Protein AF-A0A0C3LWW6-F1 (afdb_monomer_lite)

pLDDT: mean 80.21, std 19.94, range [44.28, 98.44]

Foldseek 3Di:
DDDDDDDDDDPPPPPPPPDCPDCPVVVVVPPDPDDPVRVVVVVVQCVVDVDDDDADDDLVDGPDPVRPVVSVVVVVVVD

Radius of gyration: 24.34 Å; chains: 1; bounding box: 31×48×71 Å

Structure (mmCIF, N/CA/C/O backbone):
data_AF-A0A0C3LWW6-F1
#
_entry.id   AF-A0A0C3LWW6-F1
#
loop_
_atom_site.group_PDB
_atom_site.id
_atom_site.type_symbol
_atom_site.label_atom_id
_atom_site.label_alt_id
_atom_site.label_comp_id
_atom_site.label_asym_id
_atom_site.label_entity_id
_atom_site.label_seq_id
_atom_site.pdbx_PDB_ins_code
_atom_site.Cartn_x
_atom_site.Cartn_y
_atom_site.Cartn_z
_atom_site.occupancy
_atom_site.B_iso_or_equiv
_atom_site.auth_seq_id
_atom_site.auth_comp_id
_atom_site.auth_asym_id
_atom_site.auth_atom_id
_atom_site.pdbx_PDB_model_num
ATOM 1 N N . MET A 1 1 ? 16.088 33.947 54.152 1.00 44.28 1 MET A N 1
ATOM 2 C CA . MET A 1 1 ? 17.316 33.713 53.362 1.00 44.28 1 MET A CA 1
ATOM 3 C C . MET A 1 1 ? 16.917 33.028 52.061 1.00 44.28 1 MET A C 1
ATOM 5 O O . MET A 1 1 ? 16.488 31.890 52.098 1.00 44.28 1 MET A O 1
ATOM 9 N N . PHE A 1 2 ? 16.682 33.832 51.019 1.00 47.22 2 PHE A N 1
ATOM 10 C CA . PHE A 1 2 ? 17.522 33.918 49.804 1.00 47.22 2 PHE A CA 1
ATOM 11 C C . PHE A 1 2 ? 17.323 32.715 48.864 1.00 47.22 2 PHE A C 1
ATOM 13 O O . PHE A 1 2 ? 17.842 31.637 49.100 1.00 47.22 2 PHE A O 1
ATOM 20 N N . ILE A 1 3 ? 16.394 32.819 47.906 1.00 51.88 3 ILE A N 1
ATOM 21 C CA . ILE A 1 3 ? 16.639 33.230 46.504 1.00 51.88 3 ILE A CA 1
ATOM 22 C C . ILE A 1 3 ? 17.739 32.404 45.826 1.00 51.88 3 ILE A C 1
ATOM 24 O O . ILE A 1 3 ? 18.918 32.612 46.093 1.00 51.88 3 ILE A O 1
ATOM 28 N N . ARG A 1 4 ? 17.337 31.623 44.813 1.00 49.78 4 ARG A N 1
ATOM 29 C CA . ARG A 1 4 ? 17.955 31.667 43.476 1.00 49.78 4 ARG A CA 1
ATOM 30 C C . ARG A 1 4 ? 17.028 31.074 42.411 1.00 49.78 4 ARG A C 1
ATOM 32 O O . ARG A 1 4 ? 17.015 29.881 42.146 1.00 49.78 4 ARG A O 1
ATOM 39 N N . GLN A 1 5 ? 16.283 31.973 41.767 1.00 55.19 5 GLN A N 1
ATOM 40 C CA . GLN A 1 5 ? 16.000 31.864 40.339 1.00 55.19 5 GLN A CA 1
ATOM 41 C C . GLN A 1 5 ? 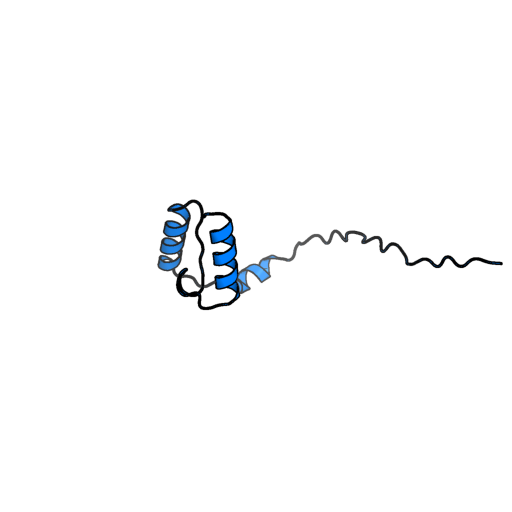17.323 31.749 39.572 1.00 55.19 5 GLN A C 1
ATOM 43 O O . GLN A 1 5 ? 18.179 32.606 39.769 1.00 55.19 5 GLN A O 1
ATOM 48 N N . LEU A 1 6 ? 17.441 30.800 38.643 1.00 55.72 6 LEU A N 1
ATOM 49 C CA . LEU A 1 6 ? 18.266 30.927 37.433 1.00 55.72 6 LEU A CA 1
ATOM 50 C C . LEU A 1 6 ? 17.560 30.131 36.318 1.00 55.72 6 LEU A C 1
ATOM 52 O O . LEU A 1 6 ? 17.644 28.913 36.261 1.00 55.72 6 LEU A O 1
ATOM 56 N N . ARG A 1 7 ? 16.642 30.764 35.575 1.00 55.44 7 ARG A N 1
ATOM 57 C CA . ARG A 1 7 ? 16.885 31.245 34.199 1.00 55.44 7 ARG A CA 1
ATOM 58 C C . ARG A 1 7 ? 17.541 30.184 33.302 1.00 55.44 7 ARG A C 1
ATOM 60 O O . ARG A 1 7 ? 18.736 30.249 33.041 1.00 55.44 7 ARG A O 1
ATOM 67 N N . THR A 1 8 ? 16.741 29.288 32.732 1.00 53.34 8 THR A N 1
ATOM 68 C CA . THR A 1 8 ? 17.063 28.715 31.418 1.00 53.34 8 THR A CA 1
ATOM 69 C C . THR A 1 8 ? 16.384 29.576 30.354 1.00 53.34 8 THR A C 1
ATOM 71 O O . THR A 1 8 ? 15.182 29.830 30.464 1.00 53.34 8 THR A O 1
ATOM 74 N N . PRO A 1 9 ? 17.121 30.093 29.360 1.00 52.09 9 PRO A N 1
ATOM 75 C CA . PRO A 1 9 ? 16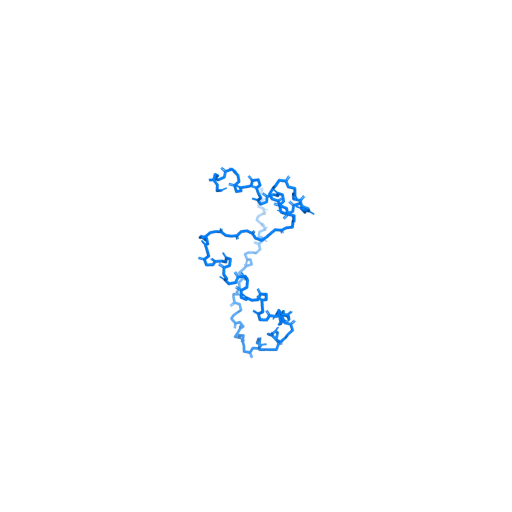.565 31.009 28.382 1.00 52.09 9 PRO A CA 1
ATOM 76 C C . PRO A 1 9 ? 15.536 30.287 27.513 1.00 52.09 9 PRO A C 1
ATOM 78 O O . PRO A 1 9 ? 15.803 29.219 26.961 1.00 52.09 9 PRO A O 1
ATOM 81 N N . LEU A 1 10 ? 14.377 30.925 27.360 1.00 57.16 10 LEU A N 1
ATOM 82 C CA . LEU A 1 10 ? 13.499 30.748 26.214 1.00 57.16 10 LEU A CA 1
ATOM 83 C C . LEU A 1 10 ? 14.364 30.877 24.952 1.00 57.16 10 LEU A C 1
ATOM 85 O O . LEU A 1 10 ? 14.738 31.982 24.557 1.00 57.16 10 LEU A O 1
ATOM 89 N N . ARG A 1 11 ? 14.720 29.748 24.329 1.00 48.81 11 ARG A N 1
ATOM 90 C CA . ARG A 1 11 ? 15.206 29.747 22.951 1.00 48.81 11 ARG A CA 1
ATOM 91 C C . ARG A 1 11 ? 14.017 30.133 22.084 1.00 48.81 11 ARG A C 1
ATOM 93 O O . ARG A 1 11 ? 13.232 29.291 21.666 1.00 48.81 11 ARG A O 1
ATOM 100 N N . SER A 1 12 ? 13.880 31.437 21.870 1.00 48.88 12 SER A N 1
ATOM 101 C CA . SER A 1 12 ? 13.157 31.979 20.732 1.00 48.88 12 SER A CA 1
ATOM 102 C C . SER A 1 12 ? 13.801 31.379 19.486 1.00 48.88 12 SER A C 1
ATOM 104 O O . SER A 1 12 ? 14.903 31.762 19.095 1.00 48.88 12 SER A O 1
ATOM 106 N N . PHE A 1 13 ? 13.165 30.354 18.922 1.00 55.62 13 PHE A N 1
ATOM 107 C CA . PHE A 1 13 ? 13.496 29.864 17.596 1.00 55.62 13 PHE A CA 1
ATOM 108 C C . PHE A 1 13 ? 12.991 30.916 16.612 1.00 55.62 13 PHE A C 1
ATOM 110 O O . PHE A 1 13 ? 11.864 30.856 16.121 1.00 55.62 13 PHE A O 1
ATOM 117 N N . SER A 1 14 ? 13.817 31.928 16.369 1.00 54.50 14 SER A N 1
ATOM 118 C CA . SER A 1 14 ? 13.651 32.839 15.249 1.00 54.50 14 SER A CA 1
ATOM 119 C C . SER A 1 14 ? 13.648 32.001 13.971 1.00 54.50 14 SER A C 1
ATOM 121 O O . SER A 1 14 ? 14.652 31.416 13.567 1.00 54.50 14 SER A O 1
ATOM 123 N N . ARG A 1 15 ? 12.462 31.898 13.371 1.00 55.16 15 ARG A N 1
ATOM 124 C CA . ARG A 1 15 ? 12.195 31.274 12.079 1.00 55.16 15 ARG A CA 1
ATOM 125 C C . ARG A 1 15 ? 13.029 31.998 11.021 1.00 55.16 15 ARG A C 1
ATOM 127 O O . ARG A 1 15 ? 12.637 33.054 10.537 1.00 55.16 15 ARG A O 1
ATOM 134 N N . ALA A 1 16 ? 14.194 31.451 10.690 1.00 55.28 16 ALA A N 1
ATOM 135 C CA . ALA A 1 16 ? 14.950 31.886 9.529 1.00 55.28 16 ALA A CA 1
ATOM 136 C C . ALA A 1 16 ? 14.123 31.546 8.280 1.00 55.28 16 ALA A C 1
ATOM 138 O O . ALA A 1 16 ? 14.021 30.385 7.886 1.00 55.28 16 ALA A O 1
ATOM 139 N N . SER A 1 17 ? 13.498 32.557 7.674 1.00 57.06 17 SER A N 1
ATOM 140 C CA . SER A 1 17 ? 12.993 32.479 6.302 1.00 57.06 17 SER A CA 1
ATOM 141 C C . SER A 1 17 ? 14.190 32.409 5.357 1.00 57.06 17 SER A C 1
ATOM 143 O O . SER A 1 17 ? 14.627 33.418 4.812 1.00 57.06 17 SER A O 1
ATOM 145 N N . ALA A 1 18 ? 14.749 31.213 5.188 1.00 57.72 18 ALA A N 1
ATOM 146 C CA . ALA A 1 18 ? 15.641 30.927 4.079 1.00 57.72 18 ALA A CA 1
ATOM 147 C C . ALA A 1 18 ? 14.772 30.669 2.841 1.00 57.72 18 ALA A C 1
ATOM 149 O O . ALA A 1 18 ? 14.143 29.619 2.711 1.00 57.72 18 ALA A O 1
ATOM 150 N N . ALA A 1 19 ? 14.701 31.666 1.961 1.00 56.91 19 ALA A N 1
ATOM 151 C CA . ALA A 1 19 ? 14.152 31.530 0.622 1.00 56.91 19 ALA A CA 1
ATOM 152 C C . ALA A 1 19 ? 14.869 30.379 -0.109 1.00 56.91 19 ALA A C 1
ATOM 154 O O . ALA A 1 19 ? 16.076 30.424 -0.344 1.00 56.91 19 ALA A O 1
ATOM 155 N N . SER A 1 20 ? 14.135 29.315 -0.425 1.00 58.00 20 SER A N 1
ATOM 156 C CA . SER A 1 20 ? 14.646 28.096 -1.051 1.00 58.00 20 SER A CA 1
ATOM 157 C C . SER A 1 20 ? 14.707 28.224 -2.577 1.00 58.00 20 SER A C 1
ATOM 159 O O . SER A 1 20 ? 14.002 27.532 -3.306 1.00 58.00 20 SER A O 1
ATOM 161 N N . THR A 1 21 ? 15.597 29.073 -3.090 1.00 61.16 21 THR A N 1
ATOM 162 C CA . THR A 1 21 ? 15.869 29.200 -4.539 1.00 61.16 21 THR A CA 1
ATOM 163 C C . THR A 1 21 ? 16.912 28.173 -5.030 1.00 61.16 21 THR A C 1
ATOM 165 O O . THR A 1 21 ? 17.713 28.466 -5.909 1.00 61.16 21 THR A O 1
ATOM 168 N N . GLY A 1 22 ? 16.948 26.960 -4.458 1.00 55.66 22 GLY A N 1
ATOM 169 C CA . GL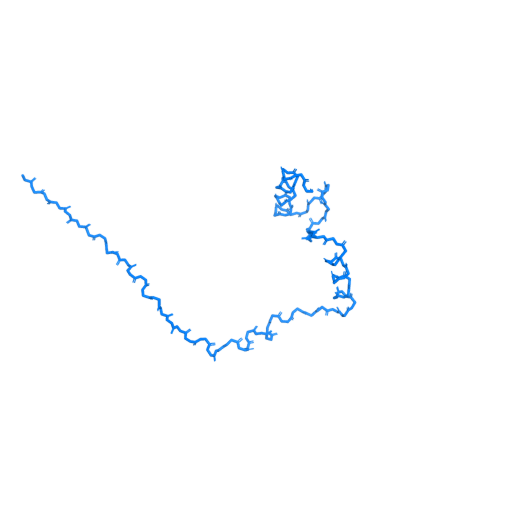Y A 1 22 ? 18.075 26.025 -4.641 1.00 55.66 22 GLY A CA 1
ATOM 170 C C . GLY A 1 22 ? 17.750 24.530 -4.746 1.00 55.66 22 GLY A C 1
ATOM 171 O O . GLY A 1 22 ? 18.652 23.715 -4.590 1.00 55.66 22 GLY A O 1
ATOM 172 N N . THR A 1 23 ? 16.500 24.127 -4.997 1.00 57.94 23 THR A N 1
ATOM 173 C CA . THR A 1 23 ? 16.091 22.705 -4.893 1.00 57.94 23 THR A CA 1
ATOM 174 C C . THR A 1 23 ? 16.052 21.924 -6.218 1.00 57.94 23 THR A C 1
ATOM 176 O O . THR A 1 23 ? 15.690 20.750 -6.216 1.00 57.94 23 THR A O 1
ATOM 179 N N . GLN A 1 24 ? 16.415 22.506 -7.370 1.00 58.16 24 GLN A N 1
ATOM 180 C CA . GLN A 1 24 ? 16.208 21.810 -8.655 1.00 58.16 24 GLN A CA 1
ATOM 181 C C . GLN A 1 24 ? 17.168 20.637 -8.931 1.00 58.16 24 GLN A C 1
ATOM 183 O O . GLN A 1 24 ? 16.778 19.695 -9.615 1.00 58.16 24 GLN A O 1
ATOM 188 N N . LEU A 1 25 ? 18.379 20.614 -8.366 1.00 53.84 25 LEU A N 1
ATOM 189 C CA . LEU A 1 25 ? 19.342 19.526 -8.620 1.00 53.84 25 LEU A CA 1
ATOM 190 C C . LEU A 1 25 ? 19.088 18.261 -7.783 1.00 53.84 25 LEU A C 1
ATOM 192 O O . LEU A 1 25 ? 19.399 17.158 -8.229 1.00 53.84 25 LEU A O 1
ATOM 196 N N . ALA A 1 26 ? 18.438 18.385 -6.622 1.00 57.62 26 ALA A N 1
ATOM 197 C CA . ALA A 1 26 ? 18.038 17.232 -5.808 1.00 57.62 26 ALA A CA 1
ATOM 198 C C . ALA A 1 26 ? 16.980 16.349 -6.509 1.00 57.62 26 ALA A C 1
ATOM 200 O O . ALA A 1 26 ? 16.855 15.162 -6.214 1.00 57.62 26 ALA A O 1
ATOM 201 N N . SER A 1 27 ? 16.252 16.919 -7.477 1.00 62.66 27 SER A N 1
ATOM 202 C CA . SER A 1 27 ? 15.207 16.246 -8.259 1.00 62.66 27 SER A CA 1
ATOM 203 C C . SER A 1 27 ? 15.749 15.141 -9.177 1.00 62.66 27 SER A C 1
ATOM 205 O O . SER A 1 27 ? 15.111 14.102 -9.350 1.00 62.66 27 SER A O 1
ATOM 207 N N . LEU A 1 28 ? 16.951 15.315 -9.739 1.00 61.75 28 LEU A N 1
ATOM 208 C CA . LEU A 1 28 ? 17.529 14.336 -10.668 1.00 61.75 28 LEU A CA 1
ATOM 209 C C . LEU A 1 28 ? 18.057 13.088 -9.947 1.00 61.75 28 LEU A C 1
ATOM 211 O O . LEU A 1 28 ? 17.900 11.982 -10.460 1.00 61.75 28 LEU A O 1
ATOM 215 N N . ALA A 1 29 ? 18.599 13.245 -8.736 1.00 63.66 29 ALA A N 1
ATOM 216 C CA . ALA A 1 29 ? 19.121 12.135 -7.935 1.00 63.66 29 ALA A CA 1
ATOM 217 C C . ALA A 1 29 ? 18.021 11.208 -7.374 1.00 63.66 29 ALA A C 1
ATOM 219 O O . ALA A 1 29 ? 18.299 10.060 -7.038 1.00 63.66 29 ALA A O 1
ATOM 220 N N . TYR A 1 30 ? 16.769 11.676 -7.296 1.00 64.94 30 TYR A N 1
ATOM 221 C CA . TYR A 1 30 ? 15.631 10.895 -6.790 1.00 64.94 30 TYR A CA 1
ATOM 222 C C . TYR A 1 30 ? 14.740 10.308 -7.900 1.00 64.94 30 TYR A C 1
ATOM 224 O O . TYR A 1 30 ? 13.673 9.753 -7.617 1.00 64.94 30 TYR A O 1
ATOM 232 N N . ARG A 1 31 ? 15.138 10.383 -9.181 1.00 70.19 31 ARG A N 1
ATOM 233 C CA . ARG A 1 31 ? 14.396 9.690 -10.245 1.00 70.19 31 ARG A CA 1
ATOM 234 C C . ARG A 1 31 ? 14.518 8.177 -10.064 1.00 70.19 31 ARG A C 1
ATOM 236 O O . ARG A 1 31 ? 15.477 7.555 -10.507 1.00 70.19 31 ARG A O 1
ATOM 243 N N . ARG A 1 32 ? 13.500 7.570 -9.450 1.00 77.75 32 ARG A N 1
ATOM 244 C CA . ARG A 1 32 ? 13.298 6.118 -9.489 1.00 77.75 32 ARG A CA 1
ATOM 245 C C . ARG A 1 32 ? 13.113 5.694 -10.946 1.00 77.75 32 ARG A C 1
ATOM 247 O O . ARG A 1 32 ? 12.190 6.167 -11.613 1.00 77.75 32 ARG A O 1
ATOM 254 N N . TYR A 1 33 ? 13.989 4.818 -11.430 1.00 80.50 33 TYR A N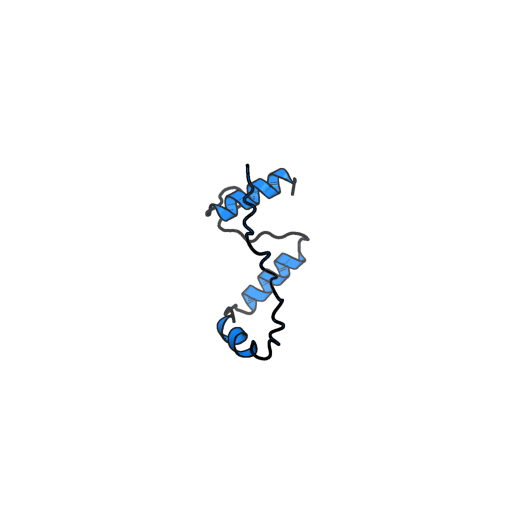 1
ATOM 255 C CA . TYR A 1 33 ? 13.892 4.254 -12.772 1.00 80.50 33 TYR A CA 1
ATOM 256 C C . TYR A 1 33 ? 12.835 3.144 -12.774 1.00 80.50 33 TYR A C 1
ATOM 258 O O . TYR A 1 33 ? 13.123 1.981 -12.512 1.00 80.50 33 TYR A O 1
ATOM 266 N N . LEU A 1 34 ? 11.579 3.544 -12.967 1.00 89.50 34 LEU A N 1
ATOM 267 C CA . LEU A 1 34 ? 10.423 2.655 -13.051 1.00 89.50 34 LEU A CA 1
ATOM 268 C C . LEU A 1 34 ? 9.968 2.572 -14.511 1.00 89.50 34 LEU A C 1
ATOM 270 O O . LEU A 1 34 ? 9.762 3.623 -15.124 1.00 89.50 34 LEU A O 1
ATOM 274 N N . SER A 1 35 ? 9.797 1.355 -15.038 1.00 95.19 35 SER A N 1
ATOM 275 C CA . SER A 1 35 ? 9.273 1.126 -16.390 1.00 95.19 35 SER A CA 1
ATOM 276 C C . SER A 1 35 ? 7.834 1.632 -16.535 1.00 95.19 35 SER A C 1
ATOM 278 O O . SER A 1 35 ? 7.089 1.723 -15.553 1.00 95.19 35 SER A O 1
ATOM 280 N N . ASP A 1 36 ? 7.425 1.934 -17.768 1.00 94.50 36 ASP A N 1
ATOM 281 C CA . ASP A 1 36 ? 6.056 2.376 -18.064 1.00 94.50 36 ASP A CA 1
ATOM 282 C C . ASP A 1 36 ? 5.014 1.308 -17.704 1.00 94.50 36 ASP A C 1
ATOM 284 O O . ASP A 1 36 ? 3.934 1.626 -17.204 1.00 94.50 36 ASP A O 1
ATOM 288 N N . GLU A 1 37 ? 5.369 0.030 -17.854 1.00 96.06 37 GLU A N 1
ATOM 289 C CA . GLU A 1 37 ? 4.541 -1.096 -17.419 1.00 96.06 37 GLU A CA 1
ATOM 290 C C . GLU A 1 37 ? 4.295 -1.067 -15.905 1.00 96.06 37 GLU A C 1
ATOM 292 O O . GLU A 1 37 ? 3.145 -1.082 -15.458 1.00 96.06 37 GLU A O 1
ATOM 297 N N . ALA A 1 38 ? 5.356 -0.950 -15.101 1.00 94.75 38 ALA A N 1
ATOM 298 C CA . ALA A 1 38 ? 5.225 -0.931 -13.648 1.00 94.75 38 ALA A CA 1
ATOM 299 C C . ALA A 1 38 ? 4.444 0.303 -13.161 1.00 94.75 38 ALA A C 1
ATOM 301 O O . ALA A 1 38 ? 3.651 0.201 -12.223 1.00 94.75 38 ALA A O 1
ATOM 302 N N . ARG A 1 39 ? 4.594 1.454 -13.835 1.00 94.00 39 ARG A N 1
ATOM 303 C CA . ARG A 1 39 ? 3.760 2.647 -13.593 1.00 94.00 39 ARG A CA 1
ATOM 304 C C . ARG A 1 39 ? 2.282 2.363 -13.851 1.00 94.00 39 ARG A C 1
ATOM 306 O O . ARG A 1 39 ? 1.455 2.711 -13.013 1.00 94.00 39 ARG A O 1
ATOM 313 N N . SER A 1 40 ? 1.958 1.715 -14.970 1.00 96.62 40 SER A N 1
ATOM 314 C CA . SER A 1 40 ? 0.576 1.372 -15.323 1.00 96.62 40 SER A CA 1
ATOM 315 C C . SER A 1 40 ? -0.061 0.416 -14.313 1.00 96.62 40 SER A C 1
ATOM 317 O O . SER A 1 40 ? -1.216 0.606 -13.935 1.00 96.62 40 SER A O 1
ATOM 319 N N . ILE A 1 41 ? 0.683 -0.588 -13.838 1.00 96.12 41 ILE A N 1
ATOM 320 C CA . ILE A 1 41 ? 0.186 -1.552 -12.844 1.00 96.12 41 ILE A CA 1
ATOM 321 C C . ILE A 1 41 ? -0.135 -0.852 -11.521 1.00 96.12 41 ILE A C 1
ATOM 323 O O . ILE A 1 41 ? -1.221 -1.047 -10.973 1.00 96.12 41 ILE A O 1
ATOM 327 N N . ILE A 1 42 ? 0.778 -0.011 -11.028 1.00 96.12 42 ILE A N 1
ATOM 328 C CA . ILE A 1 42 ? 0.568 0.732 -9.779 1.00 96.12 42 ILE A CA 1
ATOM 329 C C . ILE A 1 42 ? -0.624 1.683 -9.921 1.00 96.12 42 ILE A C 1
ATOM 331 O O . ILE A 1 42 ? -1.474 1.708 -9.036 1.00 96.12 42 ILE A O 1
ATOM 335 N N . ASP A 1 43 ? -0.724 2.415 -11.036 1.00 96.81 43 ASP A N 1
ATOM 336 C CA . ASP A 1 43 ? -1.822 3.356 -11.292 1.00 96.81 43 ASP A CA 1
ATOM 337 C C . ASP A 1 43 ? -3.192 2.659 -11.327 1.00 96.81 43 ASP A C 1
ATOM 339 O O . ASP A 1 43 ? -4.154 3.126 -10.716 1.00 96.81 43 ASP A O 1
ATOM 343 N N . LYS A 1 44 ? -3.277 1.490 -11.971 1.00 97.56 44 LYS A N 1
ATOM 344 C CA . LYS A 1 44 ? -4.493 0.666 -11.959 1.00 97.56 44 LYS A CA 1
ATOM 345 C C . LYS A 1 44 ? -4.841 0.193 -10.548 1.00 97.56 44 LYS A C 1
ATOM 347 O O . LYS A 1 44 ? -6.003 0.270 -10.162 1.00 97.56 44 LYS A O 1
ATOM 352 N N . ALA A 1 45 ? -3.852 -0.262 -9.777 1.00 96.62 45 ALA A N 1
ATOM 353 C CA . ALA A 1 45 ? -4.070 -0.753 -8.419 1.00 96.62 45 ALA A CA 1
ATOM 354 C C . ALA A 1 45 ? -4.606 0.346 -7.486 1.00 96.62 45 ALA A C 1
ATOM 356 O O . ALA A 1 45 ? -5.598 0.122 -6.798 1.00 96.62 45 ALA A O 1
ATOM 357 N N . VAL A 1 46 ? -4.009 1.545 -7.501 1.00 97.25 46 VAL A N 1
ATOM 358 C CA . VAL A 1 46 ? -4.435 2.654 -6.622 1.00 97.25 46 VAL A CA 1
ATOM 359 C C . VAL A 1 46 ? -5.785 3.257 -7.011 1.00 97.25 46 VAL A C 1
ATOM 361 O O . VAL A 1 46 ? -6.452 3.836 -6.163 1.00 97.25 46 VAL A O 1
ATOM 364 N N . LYS A 1 47 ? -6.206 3.125 -8.274 1.00 97.81 47 LYS A N 1
ATOM 365 C CA . LYS A 1 47 ? -7.535 3.563 -8.733 1.00 97.81 47 LYS A CA 1
ATOM 366 C C . LYS A 1 47 ? -8.637 2.543 -8.444 1.00 97.81 47 LYS A C 1
ATOM 368 O O . LYS A 1 47 ? -9.805 2.916 -8.433 1.00 97.81 47 LYS A O 1
ATOM 373 N N . ALA A 1 48 ? -8.287 1.271 -8.245 1.00 97.50 48 ALA A N 1
ATOM 374 C CA . ALA A 1 48 ? -9.258 0.198 -8.057 1.00 97.50 48 ALA A CA 1
ATOM 375 C C . ALA A 1 48 ? -9.906 0.200 -6.665 1.00 97.50 48 ALA A C 1
ATOM 377 O O . ALA A 1 48 ? -11.036 -0.260 -6.533 1.00 97.50 48 ALA A O 1
ATOM 378 N N . GLN A 1 49 ? -9.200 0.677 -5.637 1.00 94.94 49 GLN A N 1
ATOM 379 C CA . GLN A 1 49 ? -9.675 0.673 -4.253 1.00 94.94 49 GLN A CA 1
ATOM 380 C C . GLN A 1 49 ? -9.335 1.988 -3.545 1.00 94.94 49 GLN A C 1
ATOM 382 O O . GLN A 1 49 ? -8.290 2.575 -3.825 1.00 94.94 49 GLN A O 1
ATOM 387 N N . PRO A 1 50 ? -10.178 2.446 -2.600 1.00 95.19 50 PRO A N 1
ATOM 388 C CA . PRO A 1 50 ? -9.951 3.701 -1.884 1.00 95.19 50 PRO A CA 1
ATOM 389 C C . PRO A 1 50 ? -8.720 3.652 -0.969 1.00 95.19 50 PRO A C 1
ATOM 391 O O . PRO A 1 50 ? -8.117 4.688 -0.693 1.00 95.19 50 PRO A O 1
ATOM 394 N N . VAL A 1 51 ? -8.336 2.459 -0.502 1.00 94.69 51 VAL A N 1
ATOM 395 C CA . VAL A 1 51 ? -7.158 2.233 0.338 1.00 94.69 51 VAL A CA 1
ATOM 396 C C . VAL A 1 51 ? -6.371 1.059 -0.232 1.00 94.69 51 VAL A C 1
ATOM 398 O O . VAL A 1 51 ? -6.922 -0.010 -0.475 1.00 94.69 51 VAL A O 1
ATOM 401 N N . VAL A 1 52 ? -5.069 1.262 -0.441 1.00 96.12 52 VAL A N 1
ATOM 402 C CA . VAL A 1 52 ? -4.150 0.234 -0.943 1.00 96.12 52 VAL A CA 1
ATOM 403 C C . VAL A 1 52 ? -2.888 0.231 -0.091 1.00 96.12 52 VAL A C 1
ATOM 405 O O . VAL A 1 52 ? -2.234 1.262 0.067 1.00 96.12 52 VAL A O 1
ATOM 408 N N . LEU A 1 53 ? -2.521 -0.942 0.427 1.00 96.38 53 LEU A N 1
ATOM 409 C CA . LEU A 1 53 ? -1.284 -1.154 1.173 1.00 96.38 53 LEU A CA 1
ATOM 410 C C . LEU A 1 53 ? -0.269 -1.928 0.325 1.00 96.38 53 LEU A C 1
ATOM 412 O O . LEU A 1 53 ? -0.476 -3.090 -0.013 1.00 96.38 53 LEU A O 1
ATOM 416 N N . PHE A 1 54 ? 0.878 -1.306 0.056 1.00 97.00 54 PHE A N 1
ATOM 417 C CA . PHE A 1 54 ? 2.050 -1.992 -0.487 1.00 97.00 54 PHE A CA 1
ATOM 418 C C . PHE A 1 54 ? 2.966 -2.420 0.666 1.00 97.00 54 PHE A C 1
ATOM 420 O O . PHE A 1 54 ? 3.479 -1.576 1.403 1.00 97.00 54 PHE A O 1
ATOM 427 N N . MET A 1 55 ? 3.183 -3.727 0.835 1.00 97.88 55 MET A N 1
ATOM 428 C CA . MET A 1 55 ? 3.929 -4.287 1.969 1.00 97.88 55 MET A CA 1
ATOM 429 C C . MET A 1 55 ? 4.946 -5.354 1.549 1.00 97.88 55 MET A C 1
ATOM 431 O O . MET A 1 55 ? 4.945 -5.831 0.418 1.00 97.88 55 MET A O 1
ATOM 435 N N . LYS A 1 56 ? 5.829 -5.740 2.480 1.00 98.25 56 LYS A N 1
ATOM 436 C CA . LYS A 1 56 ? 6.739 -6.878 2.303 1.00 98.25 56 LYS A CA 1
ATOM 437 C C . LYS A 1 56 ? 6.057 -8.164 2.769 1.00 98.25 56 LYS A C 1
ATOM 439 O O . LYS A 1 56 ? 5.787 -8.314 3.963 1.00 98.25 56 LYS A O 1
ATOM 444 N N . GLY A 1 57 ? 5.847 -9.097 1.846 1.00 97.94 57 GLY A N 1
ATOM 445 C CA . GLY A 1 57 ? 5.104 -10.333 2.089 1.00 97.94 57 G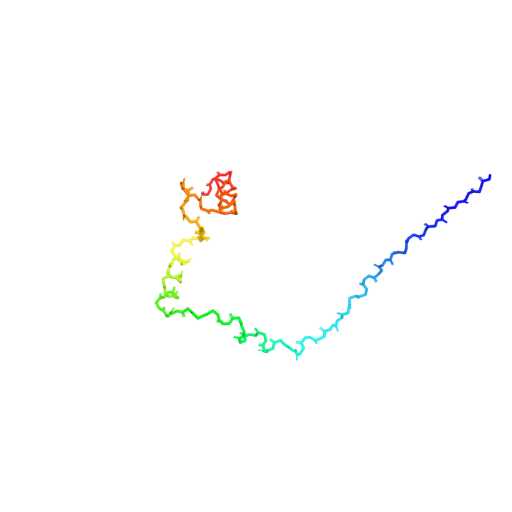LY A CA 1
ATOM 446 C C . GLY A 1 57 ? 3.610 -10.165 1.817 1.00 97.94 57 GLY A C 1
ATOM 447 O O . GLY A 1 57 ? 3.217 -9.377 0.962 1.00 97.94 57 GLY A O 1
ATOM 448 N N . THR A 1 58 ? 2.791 -10.917 2.543 1.00 97.75 58 THR A N 1
ATOM 449 C CA . THR A 1 58 ? 1.318 -10.893 2.452 1.00 97.75 58 THR A CA 1
ATOM 450 C C . THR A 1 58 ? 0.715 -10.623 3.834 1.00 97.75 58 THR A C 1
ATOM 452 O O . THR A 1 58 ? 1.451 -10.745 4.819 1.00 97.75 58 THR A O 1
ATOM 455 N N . PRO A 1 59 ? -0.582 -10.279 3.945 1.00 96.12 59 PRO A N 1
ATOM 456 C CA . PRO A 1 59 ? -1.234 -10.065 5.240 1.00 96.12 59 PRO A CA 1
ATOM 457 C C . PRO A 1 59 ? -1.074 -11.256 6.201 1.00 96.12 59 PRO A C 1
ATOM 459 O O . PRO A 1 59 ? -0.670 -11.062 7.344 1.00 96.12 59 PRO A O 1
ATOM 462 N N . ASP A 1 60 ? -1.240 -12.490 5.706 1.00 97.19 60 ASP A N 1
ATOM 463 C CA . ASP A 1 60 ? -1.081 -13.717 6.507 1.00 97.19 60 ASP A CA 1
ATOM 464 C C . ASP A 1 60 ? 0.382 -14.024 6.870 1.00 97.19 60 ASP A C 1
ATOM 466 O O . ASP A 1 60 ? 0.675 -14.699 7.860 1.00 97.19 60 ASP A O 1
ATOM 470 N N . LYS A 1 61 ? 1.328 -13.581 6.030 1.00 98.06 61 LYS A N 1
ATOM 471 C CA . LYS A 1 61 ? 2.764 -13.881 6.150 1.00 98.06 61 LYS A CA 1
ATOM 472 C C . LYS A 1 61 ? 3.609 -12.618 5.903 1.00 98.06 61 LYS A C 1
ATOM 474 O O . LYS A 1 61 ? 4.229 -12.499 4.836 1.00 98.06 61 LYS A O 1
ATOM 479 N N . PRO A 1 62 ? 3.667 -11.667 6.859 1.00 98.19 62 PRO A N 1
ATOM 480 C CA . PRO A 1 62 ? 4.471 -10.456 6.724 1.00 98.19 62 PRO A CA 1
ATOM 481 C C . PRO A 1 62 ? 5.965 -10.770 6.866 1.00 98.19 62 PRO A C 1
ATOM 483 O O . PRO A 1 62 ? 6.387 -11.509 7.752 1.00 98.19 62 PRO A O 1
ATOM 486 N N . GLN A 1 63 ? 6.790 -10.162 6.015 1.00 98.44 63 GLN A N 1
ATOM 487 C CA . GLN A 1 63 ? 8.233 -10.446 5.935 1.00 98.44 63 GLN A CA 1
ATOM 488 C C . GLN A 1 63 ? 9.113 -9.344 6.551 1.00 98.44 63 GLN A C 1
ATOM 490 O O . GLN A 1 63 ? 10.329 -9.326 6.379 1.00 98.44 63 GLN A O 1
ATOM 495 N N . CYS A 1 64 ? 8.513 -8.377 7.246 1.00 98.44 64 CYS A N 1
ATOM 496 C CA . CYS A 1 64 ? 9.219 -7.270 7.886 1.00 98.44 64 CYS A CA 1
ATOM 497 C C . CYS A 1 64 ? 8.430 -6.770 9.103 1.00 98.44 64 CYS A C 1
ATOM 499 O O . CYS A 1 64 ? 7.202 -6.697 9.045 1.00 98.44 64 CYS A O 1
ATOM 501 N N . GLY A 1 65 ? 9.125 -6.376 10.179 1.00 98.31 65 GLY A N 1
ATOM 502 C CA . GLY A 1 65 ? 8.492 -5.883 11.411 1.00 98.31 65 GLY A CA 1
ATOM 503 C C . GLY A 1 65 ? 7.587 -4.668 11.191 1.00 98.31 65 GLY A C 1
ATOM 504 O O . GLY A 1 65 ? 6.501 -4.608 11.756 1.00 98.31 65 GLY A O 1
ATOM 505 N N . PHE A 1 66 ? 7.979 -3.760 10.289 1.00 98.38 66 PHE A N 1
ATOM 506 C CA . PHE A 1 66 ? 7.138 -2.630 9.890 1.00 98.38 66 PHE A CA 1
ATOM 507 C C . PHE A 1 66 ? 5.830 -3.100 9.240 1.00 98.38 66 PHE A C 1
ATOM 509 O O . PHE A 1 66 ? 4.750 -2.698 9.657 1.00 98.38 66 PHE A O 1
ATOM 516 N N . SER A 1 67 ? 5.918 -4.003 8.259 1.00 98.31 67 SER A N 1
ATOM 517 C CA . SER A 1 67 ? 4.742 -4.542 7.569 1.00 98.31 67 SER A CA 1
ATOM 518 C C . SER A 1 67 ? 3.804 -5.300 8.516 1.00 98.31 67 SER A C 1
ATOM 520 O O . SER A 1 67 ? 2.593 -5.168 8.384 1.00 98.31 67 SER A O 1
ATOM 522 N N . ARG A 1 68 ? 4.341 -6.026 9.507 1.00 98.31 68 ARG A N 1
ATOM 523 C CA . ARG A 1 68 ? 3.540 -6.699 10.543 1.00 98.31 68 ARG A CA 1
ATOM 524 C C . ARG A 1 68 ? 2.790 -5.704 11.435 1.00 98.31 68 ARG A C 1
ATOM 526 O O . ARG A 1 68 ? 1.615 -5.916 11.702 1.00 98.31 68 ARG A O 1
ATOM 533 N N . ALA A 1 69 ? 3.451 -4.636 11.881 1.00 98.38 69 ALA A N 1
ATOM 534 C CA . ALA A 1 69 ? 2.822 -3.627 12.733 1.00 98.38 69 ALA A CA 1
ATOM 535 C C . ALA A 1 69 ? 1.687 -2.883 12.010 1.00 98.38 69 ALA A C 1
ATOM 537 O O . ALA A 1 69 ? 0.650 -2.619 12.609 1.00 98.38 69 ALA A O 1
ATOM 538 N N . VAL A 1 70 ? 1.859 -2.580 10.718 1.00 98.12 70 VAL A N 1
ATOM 539 C CA . VAL A 1 70 ? 0.823 -1.903 9.922 1.00 98.12 70 VAL A CA 1
ATOM 540 C C . VAL A 1 70 ? -0.440 -2.760 9.800 1.00 98.12 70 VAL A C 1
ATOM 542 O O . VAL A 1 70 ? -1.522 -2.242 10.051 1.00 98.12 70 VAL A O 1
ATOM 545 N N . ILE A 1 71 ? -0.314 -4.055 9.479 1.00 97.81 71 ILE A N 1
ATOM 546 C CA . ILE A 1 71 ? -1.476 -4.960 9.388 1.00 97.81 71 ILE A CA 1
ATOM 547 C C . ILE A 1 71 ? -2.205 -5.056 10.729 1.00 97.81 71 ILE A C 1
ATOM 549 O O . ILE A 1 71 ? -3.409 -4.861 10.766 1.00 97.81 71 ILE A O 1
ATOM 553 N N . GLN A 1 72 ? -1.478 -5.211 11.841 1.00 97.19 72 GLN A N 1
ATOM 554 C CA . GLN A 1 72 ? -2.095 -5.250 13.173 1.00 97.19 72 GLN A CA 1
ATOM 555 C C . GLN A 1 72 ? -2.937 -4.006 13.479 1.00 97.19 72 GLN A C 1
ATOM 557 O O . GLN A 1 72 ? -3.978 -4.109 14.116 1.00 97.19 72 GLN A O 1
ATOM 562 N N . ILE A 1 73 ? -2.492 -2.824 13.049 1.00 97.62 73 ILE A N 1
ATOM 563 C CA . ILE A 1 73 ? -3.255 -1.589 13.248 1.00 97.62 73 ILE A CA 1
ATOM 564 C C . ILE A 1 73 ? -4.491 -1.569 12.347 1.00 97.62 73 ILE A C 1
ATOM 566 O O . ILE A 1 73 ? -5.556 -1.193 12.823 1.00 97.62 73 ILE A O 1
ATOM 570 N N . LEU A 1 74 ? -4.364 -1.959 11.077 1.00 96.94 74 LEU A N 1
ATOM 571 C CA . LEU A 1 74 ? -5.498 -1.998 10.147 1.00 96.94 74 LEU A CA 1
ATOM 572 C C . LEU A 1 74 ? -6.573 -2.993 10.606 1.00 96.94 74 LEU A C 1
ATOM 574 O O . LEU A 1 74 ? -7.743 -2.618 10.647 1.00 96.94 74 LEU A O 1
ATOM 578 N N . ASP A 1 75 ? -6.167 -4.172 11.084 1.00 95.38 75 ASP A N 1
ATOM 579 C CA . ASP A 1 75 ? -7.068 -5.181 11.654 1.00 95.38 75 ASP A CA 1
ATOM 580 C C . ASP A 1 75 ? -7.853 -4.619 12.852 1.00 95.38 75 ASP A C 1
ATOM 582 O O . ASP A 1 75 ? -9.057 -4.837 12.980 1.00 95.38 75 ASP A O 1
ATOM 586 N N . LEU A 1 76 ? -7.194 -3.840 13.722 1.00 97.44 76 LEU A N 1
ATOM 587 C CA . LEU A 1 76 ? -7.851 -3.176 14.857 1.00 97.44 76 LEU A CA 1
ATOM 588 C C . LEU A 1 76 ? -8.859 -2.103 14.424 1.00 97.44 76 LEU A C 1
ATOM 590 O O . LEU A 1 76 ? -9.808 -1.839 15.159 1.00 97.44 76 LEU A O 1
ATOM 594 N N . GLN A 1 77 ? -8.650 -1.469 13.268 1.00 96.12 77 GLN A N 1
ATOM 595 C CA . GLN A 1 77 ? -9.588 -0.494 12.700 1.00 96.12 77 GLN A CA 1
ATOM 596 C C . GLN A 1 77 ? -10.711 -1.154 11.883 1.00 96.12 77 GLN A C 1
ATOM 598 O O . GLN A 1 77 ? -11.624 -0.451 11.453 1.00 96.12 77 GLN A O 1
ATOM 603 N N . GLY A 1 78 ? -10.667 -2.477 11.683 1.00 93.56 78 GLY A N 1
ATOM 604 C CA . GLY A 1 78 ? -11.660 -3.218 10.903 1.00 93.56 78 GLY A CA 1
ATOM 605 C C . GLY A 1 78 ? -11.630 -2.902 9.406 1.00 93.56 78 GLY A C 1
ATOM 606 O O . GLY A 1 78 ? -12.683 -2.929 8.767 1.00 93.56 78 GLY A O 1
ATOM 607 N N . VAL A 1 79 ? -10.452 -2.548 8.881 1.00 90.06 79 VAL A N 1
ATOM 608 C CA . VAL A 1 79 ? -10.208 -2.274 7.453 1.00 90.06 79 VAL A CA 1
ATOM 609 C C . VAL A 1 79 ? -9.796 -3.544 6.724 1.00 90.06 79 VAL 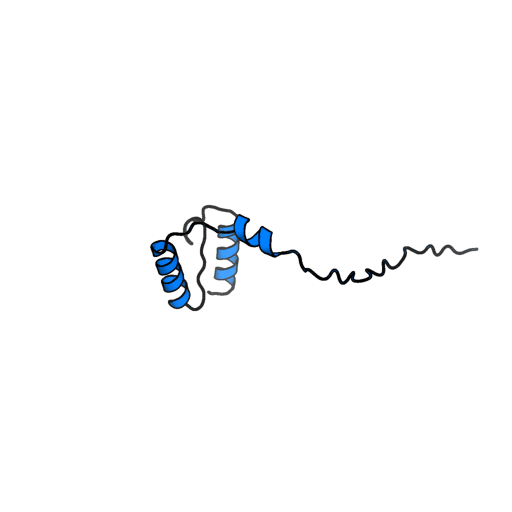A C 1
ATOM 611 O O . VAL A 1 79 ? -8.981 -4.299 7.294 1.00 90.06 79 VAL A O 1
#

Secondary structure (DSSP, 8-state):
-----------------------TTHHHHT-----HHHHHHHHHHHHHSS-----SB-SSSB-SHHHHHHHHHHHHHT-

Sequence (79 aa):
MFIRQLRTPLRSFSRASAASTGTQLASLAYRRYLSDEARSIIDKAVKAQPVVLFMKGTPDKPQCGFSRAVIQILDLQGV

InterPro domains:
  IPR004480 Monothiol glutaredoxin-related [PTHR10293] (22-79)
  IPR036249 Thioredoxin-like superfamily [SSF52833] (38-79)

Organism: NCBI:txid1051891